Protein AF-A0A382DVU4-F1 (afdb_monomer_lite)

Organism: NCBI:txid408172

Radius of gyration: 10.27 Å; chains: 1; bounding box: 24×18×20 Å

InterPro domains:
  IPR000850 Adenylate kinase/UMP-CMP kinase [PR00094] (4-17)
  IPR000850 Adenylate kinase/UMP-CMP kinase [PR00094] (32-37)
  IPR027417 P-loop containing nucleoside triphosphate hydrolase [G3DSA:3.40.50.300] (1-37)
  IPR027417 P-loop containing nucleoside triphosphate hydrolase [SSF52540] (1-36)

Sequence (37 aa):
MRLLLIGPPGGGKGTQAKFLIDHFAIPQISTGDILRG

Foldseek 3Di:
DDDDQDDDVVPCSVVVVVVCCVVVVDDDDDPCVVVVD

pLDDT: mean 93.73, std 4.58, range [71.19, 97.88]

Secondary structure (DSSP, 8-state):
--------TTSSHHHHHHHHHHHHT-----HHHHHH-

Structure (mmCIF, N/CA/C/O backbone):
data_AF-A0A382DVU4-F1
#
_entry.id   AF-A0A382DVU4-F1
#
loop_
_atom_site.group_PDB
_atom_site.id
_atom_site.type_symbol
_atom_site.label_atom_id
_atom_site.label_alt_id
_atom_site.label_comp_id
_atom_site.label_asym_id
_atom_site.label_entity_id
_atom_site.label_seq_id
_atom_site.pdbx_PDB_ins_code
_atom_site.Cartn_x
_atom_site.Cartn_y
_atom_site.Cartn_z
_atom_site.occupancy
_atom_site.B_iso_or_equiv
_atom_site.auth_seq_id
_atom_site.auth_comp_id
_atom_site.auth_asym_id
_atom_site.auth_atom_id
_atom_site.pdbx_PDB_model_num
ATOM 1 N N . MET A 1 1 ? -14.730 -11.037 4.554 1.00 85.50 1 MET A N 1
ATOM 2 C CA . MET A 1 1 ? -13.858 -11.628 3.510 1.00 85.50 1 MET A CA 1
ATOM 3 C C . MET A 1 1 ? -12.401 -11.463 3.929 1.00 85.50 1 MET A C 1
ATOM 5 O O . MET A 1 1 ? -12.099 -10.459 4.557 1.00 85.50 1 MET A O 1
ATOM 9 N N . ARG A 1 2 ? -11.515 -12.429 3.646 1.00 92.19 2 ARG A N 1
ATOM 10 C CA . ARG A 1 2 ? -10.067 -12.319 3.911 1.00 92.19 2 ARG A CA 1
ATOM 11 C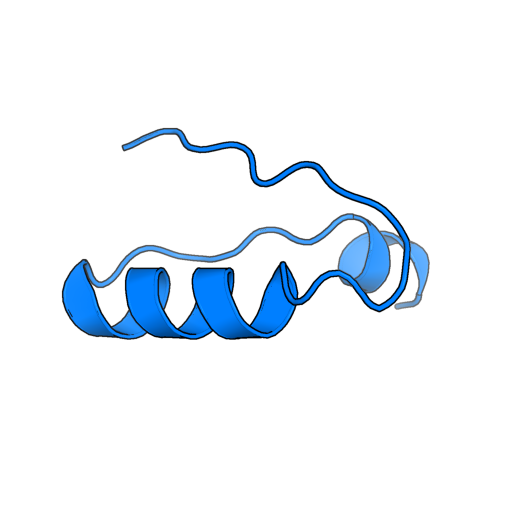 C . AR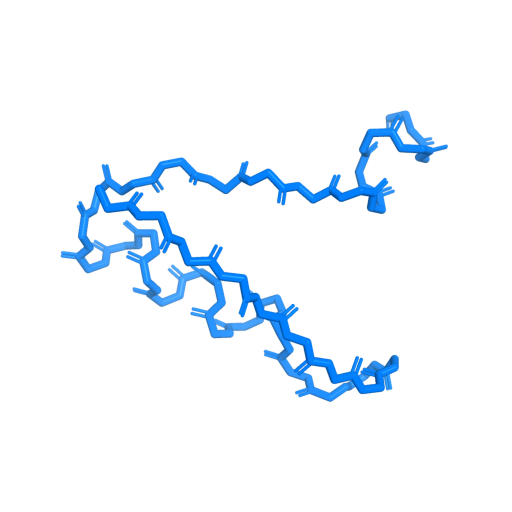G A 1 2 ? -9.323 -12.546 2.599 1.00 92.19 2 ARG A C 1
ATOM 13 O O . ARG A 1 2 ? -9.413 -13.637 2.049 1.00 92.19 2 ARG A O 1
ATOM 20 N N . LEU A 1 3 ? -8.650 -11.514 2.096 1.00 94.50 3 LEU A N 1
ATOM 21 C CA . LEU A 1 3 ? -7.968 -11.523 0.802 1.00 94.50 3 LEU A CA 1
ATOM 22 C C . LEU A 1 3 ? -6.534 -11.013 0.969 1.00 94.50 3 LEU A C 1
ATOM 24 O O . LEU A 1 3 ? -6.306 -10.059 1.711 1.00 94.50 3 LEU A O 1
ATOM 28 N N . LEU A 1 4 ? -5.586 -11.631 0.264 1.00 95.88 4 LEU A N 1
ATOM 29 C CA . LEU A 1 4 ? -4.189 -11.210 0.218 1.00 95.88 4 LEU A CA 1
ATOM 30 C C . LEU A 1 4 ? -3.791 -10.907 -1.231 1.00 95.88 4 LEU A C 1
ATOM 32 O O . LEU A 1 4 ? -3.872 -11.775 -2.096 1.00 95.88 4 LEU A O 1
ATOM 36 N N . LEU A 1 5 ? -3.348 -9.675 -1.486 1.00 95.38 5 LEU A N 1
ATOM 37 C CA . LEU A 1 5 ? -2.851 -9.232 -2.790 1.00 95.38 5 LEU A CA 1
ATOM 38 C C . LEU A 1 5 ? -1.320 -9.310 -2.798 1.00 95.38 5 LEU A C 1
ATOM 40 O O . LEU A 1 5 ? -0.657 -8.556 -2.085 1.00 95.38 5 LEU A O 1
ATOM 44 N N . ILE A 1 6 ? -0.756 -10.200 -3.616 1.00 95.69 6 ILE A N 1
ATOM 45 C CA . ILE A 1 6 ? 0.695 -10.408 -3.755 1.00 95.69 6 ILE A CA 1
ATOM 46 C C . ILE A 1 6 ? 1.126 -10.053 -5.180 1.00 95.69 6 ILE A C 1
ATOM 48 O O . ILE A 1 6 ? 0.365 -10.195 -6.130 1.00 95.69 6 ILE A O 1
ATOM 52 N N . GLY A 1 7 ? 2.349 -9.551 -5.326 1.00 93.31 7 GLY A N 1
ATOM 53 C CA . GLY A 1 7 ? 2.911 -9.122 -6.602 1.00 93.31 7 GLY A CA 1
ATOM 54 C C . GLY A 1 7 ? 4.109 -8.192 -6.405 1.00 93.31 7 GLY A C 1
ATOM 55 O O . GLY A 1 7 ? 4.301 -7.666 -5.300 1.00 93.31 7 GLY A O 1
ATOM 56 N N . PRO A 1 8 ? 4.902 -7.943 -7.456 1.00 95.50 8 PRO A N 1
ATOM 57 C CA . PRO A 1 8 ? 6.111 -7.125 -7.370 1.00 95.50 8 PRO A CA 1
ATOM 58 C C . PRO A 1 8 ? 5.804 -5.650 -7.029 1.00 95.50 8 PRO A C 1
ATOM 60 O O . PRO A 1 8 ? 4.649 -5.204 -7.146 1.00 95.50 8 PRO A O 1
ATOM 63 N N . PRO A 1 9 ? 6.801 -4.859 -6.585 1.00 93.50 9 PRO A N 1
ATOM 64 C CA . PRO A 1 9 ? 6.690 -3.400 -6.519 1.00 93.50 9 PRO A CA 1
ATOM 65 C C . PRO A 1 9 ? 6.239 -2.831 -7.873 1.00 93.50 9 PRO A C 1
ATOM 67 O O . PRO A 1 9 ? 6.680 -3.299 -8.916 1.00 93.50 9 PRO A O 1
ATOM 70 N N . GLY A 1 10 ? 5.302 -1.880 -7.872 1.00 94.06 10 GLY A N 1
ATOM 71 C CA . GLY A 1 10 ? 4.721 -1.336 -9.111 1.00 94.06 10 GLY A CA 1
ATOM 72 C C . GLY A 1 10 ? 3.707 -2.241 -9.833 1.00 94.06 10 GLY A C 1
ATOM 73 O O . GLY A 1 10 ? 3.034 -1.772 -10.740 1.00 94.06 10 GLY A O 1
ATOM 74 N N . GLY A 1 11 ? 3.494 -3.491 -9.400 1.00 95.81 11 GLY A N 1
ATOM 75 C CA . GLY A 1 11 ? 2.574 -4.447 -10.044 1.00 95.81 11 GLY A CA 1
ATOM 76 C C . GLY A 1 11 ? 1.068 -4.181 -9.862 1.00 95.81 11 GLY A C 1
ATOM 77 O O . GLY A 1 11 ? 0.275 -5.106 -9.973 1.00 95.81 11 GLY A O 1
ATOM 78 N N . GLY A 1 12 ? 0.655 -2.962 -9.499 1.00 95.75 12 GLY A N 1
ATOM 79 C CA . GLY A 1 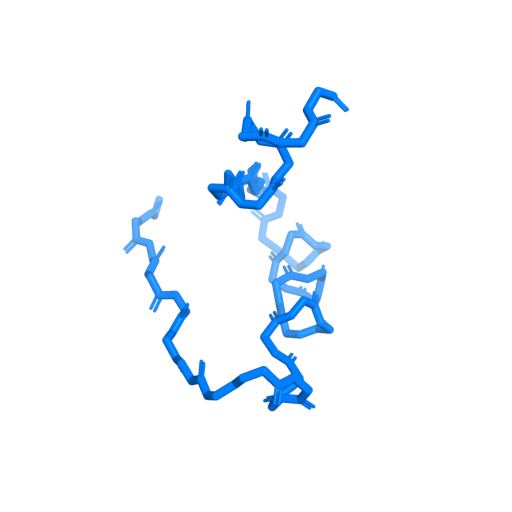12 ? -0.765 -2.572 -9.464 1.00 95.75 12 GLY A CA 1
ATOM 80 C C . GLY A 1 12 ? -1.599 -3.049 -8.264 1.00 95.75 12 GLY A C 1
ATOM 81 O O . GLY A 1 12 ? -2.803 -2.807 -8.232 1.00 95.75 12 GLY A O 1
ATOM 82 N N . LYS A 1 13 ? -0.993 -3.676 -7.245 1.00 95.69 13 LYS A N 1
ATOM 83 C CA . LYS A 1 13 ? -1.711 -4.178 -6.050 1.00 95.69 13 LYS A CA 1
ATOM 84 C C . LYS A 1 13 ? -2.575 -3.119 -5.357 1.00 95.69 13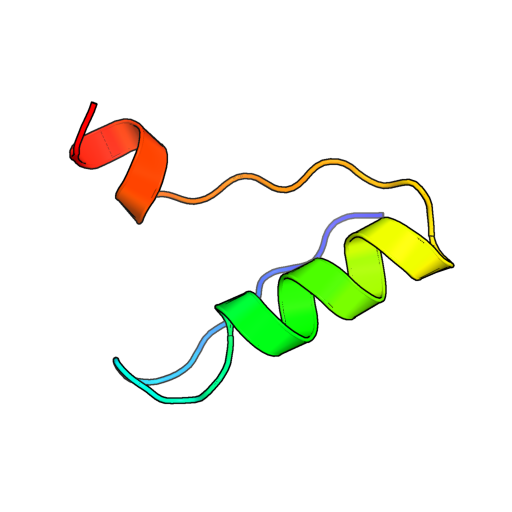 LYS A C 1
ATOM 86 O O . LYS A 1 13 ? -3.702 -3.411 -4.986 1.00 95.69 13 LYS A O 1
ATOM 91 N N . GLY A 1 14 ? -2.048 -1.902 -5.186 1.00 93.75 14 GLY A N 1
ATOM 92 C CA . GLY A 1 14 ? -2.774 -0.803 -4.538 1.00 93.75 14 GLY A CA 1
ATOM 93 C C . GLY A 1 14 ? -3.994 -0.355 -5.344 1.00 93.75 14 GLY A C 1
ATOM 94 O O . GLY A 1 14 ? -5.061 -0.148 -4.778 1.00 93.75 14 GLY A O 1
ATOM 95 N N . THR A 1 15 ? -3.864 -0.296 -6.673 1.00 96.44 15 THR A N 1
ATOM 96 C CA . THR A 1 15 ? -4.975 0.013 -7.585 1.00 96.44 15 THR A CA 1
ATOM 97 C C . THR A 1 15 ? -6.092 -1.022 -7.462 1.00 96.44 15 THR A C 1
ATOM 99 O O . THR A 1 15 ? -7.256 -0.659 -7.323 1.00 96.44 15 THR A O 1
ATOM 102 N N . GLN A 1 16 ? -5.737 -2.310 -7.448 1.00 96.69 16 GLN A N 1
ATOM 103 C CA . GLN A 1 16 ? -6.708 -3.393 -7.276 1.00 96.69 16 GLN A CA 1
ATOM 104 C C . GLN A 1 16 ? -7.336 -3.39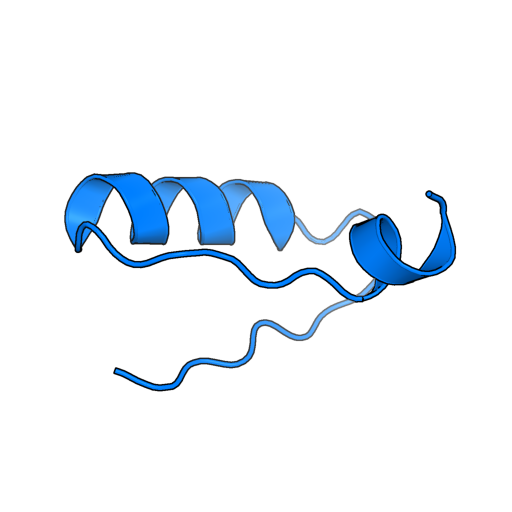2 -5.876 1.00 96.69 16 GLN A C 1
ATOM 106 O O . GLN A 1 16 ? -8.544 -3.572 -5.747 1.00 96.69 16 GLN A O 1
ATOM 111 N N . ALA A 1 17 ? -6.548 -3.134 -4.825 1.00 96.25 17 ALA A N 1
ATOM 112 C CA . ALA A 1 17 ? -7.067 -3.005 -3.464 1.00 96.25 17 ALA A CA 1
ATOM 113 C C . ALA A 1 17 ? -8.145 -1.917 -3.383 1.00 96.25 17 ALA A C 1
ATOM 115 O O . ALA A 1 17 ? -9.209 -2.168 -2.830 1.00 96.25 17 ALA A O 1
ATOM 116 N N . LYS A 1 18 ? -7.911 -0.751 -3.999 1.00 96.06 18 LYS A N 1
ATOM 117 C CA . LYS A 1 18 ? -8.874 0.355 -4.013 1.00 96.06 18 LYS A CA 1
ATOM 118 C C . LYS A 1 18 ? -10.204 -0.037 -4.662 1.00 96.06 18 LYS A C 1
ATOM 120 O O . LYS A 1 18 ? -11.253 0.196 -4.077 1.00 96.06 18 LYS A O 1
ATOM 125 N N . PHE A 1 19 ? -10.156 -0.717 -5.808 1.00 97.25 19 PHE A N 1
ATOM 126 C CA . PHE A 1 19 ? -11.363 -1.220 -6.469 1.00 97.25 19 PHE A CA 1
ATOM 127 C C . PHE A 1 19 ? -12.168 -2.177 -5.571 1.00 97.25 19 PHE A C 1
ATOM 129 O O . PHE A 1 19 ? -13.393 -2.101 -5.509 1.00 97.25 19 PHE A O 1
ATOM 136 N N . LEU A 1 20 ? -11.484 -3.062 -4.841 1.00 96.75 20 LEU A N 1
ATOM 137 C CA . LEU A 1 20 ? -12.125 -4.013 -3.930 1.00 96.75 20 LEU A CA 1
ATOM 138 C C . LEU A 1 20 ? -12.729 -3.337 -2.693 1.00 96.75 20 LEU A C 1
ATOM 140 O O . LEU A 1 20 ? -13.805 -3.739 -2.255 1.00 96.75 20 LEU A O 1
ATOM 144 N N . ILE A 1 21 ? -12.057 -2.326 -2.137 1.00 96.31 21 ILE A N 1
ATOM 145 C CA . ILE A 1 21 ? -12.585 -1.515 -1.031 1.00 96.31 21 ILE A CA 1
ATOM 146 C C . ILE A 1 21 ? -13.891 -0.848 -1.464 1.00 96.31 21 ILE A C 1
ATOM 148 O O . ILE A 1 21 ? -14.894 -0.998 -0.773 1.00 96.31 21 ILE A O 1
ATOM 152 N N . ASP A 1 22 ? -13.892 -0.182 -2.622 1.00 97.44 22 ASP A N 1
ATOM 153 C CA . ASP A 1 22 ? -15.049 0.567 -3.123 1.00 97.44 22 ASP A CA 1
ATOM 154 C C . ASP A 1 22 ? -16.234 -0.360 -3.445 1.00 97.44 22 ASP A C 1
ATOM 156 O O . ASP A 1 22 ? -17.380 -0.043 -3.135 1.00 97.44 22 ASP A O 1
ATOM 160 N N . HIS A 1 23 ? -15.968 -1.529 -4.036 1.00 97.88 23 HIS A N 1
ATOM 161 C CA . HIS A 1 23 ? -17.019 -2.461 -4.446 1.00 97.88 23 HIS A CA 1
ATOM 162 C C . HIS A 1 23 ? -17.615 -3.262 -3.280 1.00 97.88 23 HIS A C 1
ATOM 164 O O . HIS A 1 23 ? -18.813 -3.538 -3.267 1.00 97.88 23 HIS A O 1
ATOM 170 N N . PHE A 1 24 ? -16.790 -3.662 -2.308 1.00 96.94 24 PHE A N 1
ATOM 171 C CA . PHE A 1 24 ? -17.209 -4.560 -1.224 1.00 96.94 24 PHE A CA 1
ATOM 172 C C . PHE A 1 24 ? -17.326 -3.877 0.143 1.00 96.94 24 PHE A C 1
ATOM 174 O O . PHE A 1 24 ? -17.669 -4.550 1.115 1.00 96.94 24 PHE A O 1
ATOM 181 N 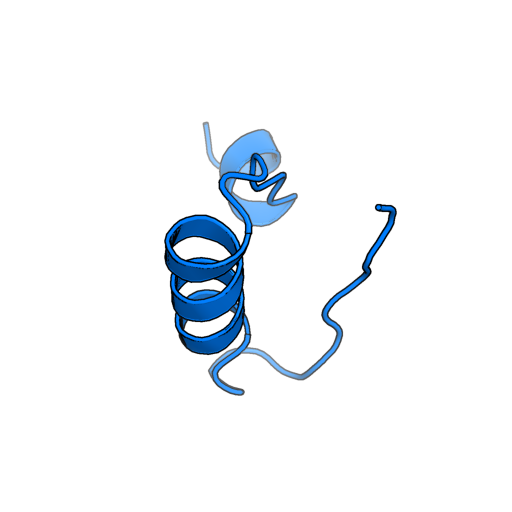N . ALA A 1 25 ? -17.035 -2.576 0.237 1.00 96.06 25 ALA A N 1
ATOM 182 C CA . ALA A 1 25 ? -17.013 -1.809 1.484 1.00 96.06 25 ALA A CA 1
ATOM 183 C C . ALA A 1 25 ? -16.163 -2.476 2.588 1.00 96.06 25 ALA A C 1
ATOM 185 O O . ALA A 1 25 ? -16.556 -2.542 3.754 1.00 96.06 25 ALA A O 1
ATOM 186 N N . ILE A 1 26 ? -14.992 -3.006 2.215 1.00 95.06 26 ILE A N 1
ATOM 187 C CA . ILE A 1 26 ? -14.059 -3.676 3.135 1.00 95.06 26 ILE A CA 1
ATOM 188 C C . ILE A 1 26 ? -12.841 -2.798 3.443 1.00 95.06 26 ILE A C 1
ATOM 190 O O . ILE A 1 26 ? -12.374 -2.079 2.563 1.00 95.06 26 ILE A O 1
ATOM 194 N N . PRO A 1 27 ? -12.266 -2.873 4.657 1.00 93.56 27 PRO A N 1
ATOM 195 C CA . PRO A 1 27 ? -11.051 -2.134 4.975 1.00 93.56 27 PRO A CA 1
ATOM 196 C C . PRO A 1 27 ? -9.822 -2.744 4.286 1.00 93.56 27 PRO A C 1
ATOM 198 O O . PRO A 1 27 ? -9.719 -3.963 4.124 1.00 93.56 27 PRO A O 1
ATOM 201 N N . GLN A 1 28 ? -8.848 -1.897 3.952 1.00 94.06 28 GLN A N 1
ATOM 202 C CA . GLN A 1 28 ? -7.514 -2.320 3.526 1.00 94.06 28 GLN A CA 1
ATOM 203 C C . GLN A 1 28 ? -6.538 -2.291 4.700 1.00 94.06 28 GLN A C 1
ATOM 205 O O . GLN A 1 28 ? -6.522 -1.354 5.492 1.00 94.06 28 GLN A O 1
ATOM 210 N N . ILE A 1 29 ? -5.667 -3.298 4.752 1.00 94.06 29 ILE A N 1
ATOM 211 C CA . ILE A 1 29 ? -4.495 -3.330 5.626 1.00 94.06 29 ILE A CA 1
ATOM 212 C C . ILE A 1 29 ? -3.263 -3.459 4.726 1.00 94.06 29 ILE A C 1
ATOM 214 O O . ILE A 1 29 ? -3.158 -4.400 3.939 1.00 94.06 29 ILE A O 1
ATOM 218 N N . SER A 1 30 ? -2.344 -2.498 4.816 1.00 91.31 30 SER A N 1
ATOM 219 C CA . SER A 1 30 ? -1.107 -2.439 4.031 1.00 91.31 30 SER A CA 1
ATOM 220 C C . SER A 1 30 ? 0.086 -2.487 4.975 1.00 91.31 30 SER A C 1
ATOM 222 O O . SER A 1 30 ? 0.253 -1.603 5.812 1.00 91.31 30 SER A O 1
ATOM 224 N N . THR A 1 31 ? 0.952 -3.493 4.829 1.00 92.06 31 THR A N 1
ATOM 225 C CA . THR A 1 31 ? 2.212 -3.547 5.589 1.00 92.06 31 THR A CA 1
ATOM 226 C C . THR A 1 31 ? 3.099 -2.351 5.278 1.00 92.06 31 THR A C 1
ATOM 228 O O . THR A 1 31 ? 3.771 -1.849 6.167 1.00 92.06 31 THR A O 1
ATOM 231 N N . GLY A 1 32 ? 3.070 -1.852 4.040 1.00 88.94 32 GLY A N 1
ATOM 232 C CA . GLY A 1 32 ? 3.806 -0.652 3.667 1.00 88.94 32 GLY A CA 1
ATOM 233 C C . GLY A 1 32 ? 3.355 0.580 4.444 1.00 88.94 32 GLY A C 1
ATOM 234 O O . GLY A 1 32 ? 4.197 1.413 4.738 1.00 88.94 32 GLY A O 1
ATOM 235 N N . ASP A 1 33 ? 2.074 0.702 4.781 1.00 90.31 33 ASP A N 1
ATOM 236 C CA . ASP A 1 33 ? 1.562 1.873 5.505 1.00 90.31 33 ASP A CA 1
ATOM 237 C C . ASP A 1 33 ? 1.887 1.731 6.997 1.00 90.31 33 ASP A C 1
ATOM 239 O O . ASP A 1 33 ? 2.462 2.631 7.591 1.00 90.31 33 ASP A O 1
ATOM 243 N N . ILE A 1 34 ? 1.679 0.532 7.558 1.00 93.25 34 ILE A N 1
ATOM 244 C CA . ILE A 1 34 ? 2.038 0.206 8.950 1.00 93.25 34 ILE A CA 1
ATOM 245 C C . ILE A 1 34 ? 3.535 0.413 9.221 1.00 93.25 34 ILE A C 1
ATOM 247 O O . ILE A 1 34 ? 3.911 0.879 10.291 1.00 93.25 34 ILE A O 1
ATOM 251 N N . LEU A 1 35 ? 4.397 0.033 8.273 1.00 94.62 35 LEU A N 1
ATOM 252 C CA . LEU A 1 35 ? 5.849 0.114 8.441 1.00 94.62 35 LEU A CA 1
ATOM 253 C C . LEU A 1 35 ? 6.427 1.492 8.096 1.00 94.62 35 LEU A C 1
ATOM 255 O O . LEU A 1 35 ? 7.535 1.788 8.538 1.00 94.62 35 LEU A O 1
ATOM 259 N N . ARG A 1 36 ? 5.735 2.311 7.288 1.00 89.00 36 ARG A N 1
ATOM 260 C CA . ARG A 1 36 ? 6.209 3.657 6.910 1.00 89.00 36 ARG A CA 1
ATOM 261 C C . ARG A 1 36 ? 5.741 4.762 7.863 1.00 89.00 36 ARG A C 1
ATOM 263 O O . ARG A 1 36 ? 6.395 5.802 7.875 1.00 89.00 36 ARG A O 1
ATOM 270 N N . GLY A 1 37 ? 4.722 4.503 8.688 1.00 71.19 37 GLY A N 1
ATOM 271 C CA . GLY A 1 37 ? 4.119 5.492 9.588 1.00 71.19 37 GLY A CA 1
ATOM 272 C C . GLY A 1 37 ? 2.943 6.197 8.938 1.00 71.19 37 GLY A C 1
ATOM 273 O O . GLY A 1 37 ? 3.136 6.765 7.840 1.00 71.19 37 GLY A O 1
#